Protein AF-A0A7X7QFH2-F1 (afdb_monomer_lite)

Structure (mmCIF, N/CA/C/O backbone):
data_AF-A0A7X7QFH2-F1
#
_entry.id   AF-A0A7X7QFH2-F1
#
loop_
_atom_site.group_PDB
_atom_site.id
_atom_site.type_symbol
_atom_site.label_atom_id
_atom_site.label_alt_id
_atom_site.label_comp_id
_atom_site.label_asym_id
_atom_site.label_entity_id
_atom_site.label_seq_id
_atom_site.pdbx_PDB_ins_code
_atom_site.Cartn_x
_atom_site.Cartn_y
_atom_site.Cartn_z
_atom_site.occupancy
_atom_site.B_iso_or_equiv
_atom_site.auth_seq_id
_atom_site.auth_comp_id
_atom_site.auth_asym_id
_atom_site.auth_atom_id
_atom_site.pdbx_PDB_model_num
ATOM 1 N N . MET A 1 1 ? -24.314 9.744 17.805 1.00 48.34 1 MET A N 1
ATOM 2 C CA . MET A 1 1 ? -23.189 9.043 17.145 1.00 48.34 1 MET A CA 1
ATOM 3 C C . MET A 1 1 ? -22.040 10.041 17.066 1.00 48.34 1 MET A C 1
ATOM 5 O O . MET A 1 1 ? -22.170 11.010 16.329 1.00 48.34 1 MET A O 1
ATOM 9 N N . SER A 1 2 ? -21.041 9.931 17.951 1.00 46.84 2 SER A N 1
ATOM 10 C CA . SER A 1 2 ? -20.076 11.016 18.188 1.00 46.84 2 SER A CA 1
ATOM 11 C C . SER A 1 2 ? -19.163 11.234 16.980 1.00 46.84 2 SER A C 1
ATOM 13 O O . SER A 1 2 ? -18.727 10.289 16.323 1.00 46.84 2 SER A O 1
ATOM 15 N N . THR A 1 3 ? -18.895 12.499 16.679 1.00 50.16 3 THR A N 1
ATOM 16 C CA . THR A 1 3 ? -18.006 12.971 15.607 1.00 50.16 3 THR A CA 1
ATOM 17 C C . THR A 1 3 ? -16.599 12.368 15.684 1.00 50.16 3 THR A C 1
ATOM 19 O O . THR A 1 3 ? -15.972 12.170 14.647 1.00 50.16 3 THR A O 1
ATOM 22 N N . GLU A 1 4 ? -16.142 11.980 16.879 1.00 51.94 4 GLU A N 1
ATOM 23 C CA . GLU A 1 4 ? -14.872 11.277 17.107 1.00 51.94 4 GLU A CA 1
ATOM 24 C C . GLU A 1 4 ? -14.749 9.965 16.327 1.00 51.94 4 GLU A C 1
ATOM 26 O O . GLU A 1 4 ? -13.773 9.786 15.608 1.00 51.94 4 GLU A O 1
ATOM 31 N N . VAL A 1 5 ? -15.747 9.071 16.386 1.00 52.62 5 VAL A N 1
ATOM 32 C CA . VAL A 1 5 ? -15.686 7.776 15.671 1.00 52.62 5 VAL A CA 1
ATOM 33 C C . VAL A 1 5 ? -15.602 8.005 14.161 1.00 52.62 5 VAL A C 1
ATOM 35 O O . VAL A 1 5 ? -14.859 7.326 13.455 1.00 52.62 5 VAL A O 1
ATOM 38 N N . ARG A 1 6 ? -16.321 9.018 13.666 1.00 55.50 6 ARG A N 1
ATOM 39 C CA . ARG A 1 6 ? -16.321 9.396 12.249 1.00 55.50 6 ARG A CA 1
ATOM 40 C C . ARG A 1 6 ? -14.949 9.930 11.807 1.00 55.50 6 ARG A C 1
ATOM 42 O O . ARG A 1 6 ? -14.492 9.592 10.719 1.00 55.50 6 ARG A O 1
ATOM 49 N N . HIS A 1 7 ? -14.271 10.699 12.660 1.00 51.34 7 HIS A N 1
ATOM 50 C CA . HIS A 1 7 ? -12.918 11.199 12.402 1.00 51.34 7 HIS A CA 1
ATOM 51 C C . HIS A 1 7 ? -11.844 10.105 12.448 1.00 51.34 7 HIS A C 1
ATOM 53 O O . HIS A 1 7 ? -10.917 10.135 11.634 1.00 51.34 7 HIS A O 1
ATOM 59 N N . THR A 1 8 ? -11.959 9.132 13.353 1.00 52.00 8 THR A N 1
ATOM 60 C CA . THR A 1 8 ? -10.971 8.050 13.475 1.00 52.00 8 THR A CA 1
ATOM 61 C C . THR A 1 8 ? -11.052 7.069 12.303 1.00 52.00 8 THR A C 1
ATOM 63 O O . THR A 1 8 ? -10.020 6.714 11.733 1.00 52.00 8 THR A O 1
ATOM 66 N N . VAL A 1 9 ? -12.266 6.717 11.855 1.00 52.31 9 VAL A N 1
ATOM 67 C CA . VAL A 1 9 ? -12.465 5.911 10.636 1.00 52.31 9 VAL A CA 1
ATOM 68 C C . VAL A 1 9 ? -11.916 6.651 9.411 1.00 52.31 9 VAL A C 1
ATOM 70 O O . VAL A 1 9 ? -11.134 6.076 8.655 1.00 52.31 9 VAL A O 1
ATOM 73 N N . ALA A 1 10 ? -12.209 7.948 9.264 1.00 54.75 10 ALA A N 1
ATOM 74 C CA . ALA A 1 10 ? -11.719 8.755 8.144 1.00 54.75 10 ALA A CA 1
ATOM 75 C C . ALA A 1 10 ? -10.180 8.861 8.076 1.00 54.75 10 ALA A C 1
ATOM 77 O O . ALA A 1 10 ? -9.629 8.917 6.980 1.00 54.75 10 ALA A O 1
ATOM 78 N N . ARG A 1 11 ? -9.466 8.836 9.215 1.00 56.91 11 ARG A N 1
ATOM 79 C CA . ARG A 1 11 ? -7.987 8.837 9.231 1.00 56.91 11 ARG A CA 1
ATOM 80 C C . ARG A 1 11 ? -7.359 7.520 8.769 1.00 56.91 11 ARG A C 1
ATOM 82 O O . ARG A 1 11 ? -6.254 7.554 8.241 1.00 56.91 11 ARG A O 1
ATOM 89 N N . SER A 1 12 ? -8.039 6.387 8.949 1.00 54.66 12 SER A N 1
ATOM 90 C CA . SER A 1 12 ? -7.517 5.058 8.579 1.00 54.66 12 SER A CA 1
ATOM 91 C C . SER A 1 12 ? -7.691 4.707 7.094 1.00 54.66 12 SER A C 1
ATOM 93 O O . SER A 1 12 ? -6.907 3.937 6.543 1.00 54.66 12 SER A O 1
ATOM 95 N N . VAL A 1 13 ? -8.674 5.317 6.421 1.00 64.94 13 VAL A N 1
ATOM 96 C CA . VAL A 1 13 ? -8.959 5.069 4.995 1.00 64.94 13 VAL A CA 1
ATOM 97 C C . VAL A 1 13 ? -7.837 5.597 4.102 1.00 64.94 13 VAL A C 1
ATOM 99 O O . VAL A 1 13 ? -7.476 4.956 3.120 1.00 64.94 13 VAL A O 1
ATOM 102 N N . THR A 1 14 ? -7.246 6.735 4.459 1.00 75.25 14 THR A N 1
ATOM 103 C CA . THR A 1 14 ? -6.204 7.397 3.666 1.00 75.25 14 THR A CA 1
ATOM 104 C C . THR A 1 14 ? -4.935 6.546 3.486 1.00 75.25 14 THR A C 1
ATOM 106 O O . THR A 1 14 ? -4.536 6.352 2.338 1.00 75.25 14 THR A O 1
ATOM 109 N N . PRO A 1 15 ? -4.299 5.986 4.539 1.00 77.75 15 PRO A N 1
ATOM 110 C CA . PRO A 1 15 ? -3.131 5.120 4.364 1.00 77.75 15 PRO A CA 1
ATOM 111 C C . PRO A 1 15 ? -3.467 3.802 3.655 1.00 77.75 15 PRO A C 1
ATOM 113 O O . PRO A 1 15 ? -2.676 3.356 2.832 1.00 77.75 15 PRO A O 1
ATOM 116 N N . LEU A 1 16 ? -4.647 3.213 3.885 1.00 79.06 16 LEU A N 1
ATOM 117 C CA . LEU A 1 16 ? -5.073 2.008 3.159 1.00 79.06 16 LEU A CA 1
ATOM 118 C C . LEU A 1 16 ? -5.240 2.273 1.658 1.00 79.06 16 LEU A C 1
ATOM 120 O O . LEU A 1 16 ? -4.714 1.522 0.839 1.00 79.06 16 LEU A O 1
ATOM 124 N N . ALA A 1 17 ? -5.930 3.356 1.292 1.00 81.44 17 ALA A N 1
ATOM 125 C CA . ALA A 1 17 ? -6.164 3.719 -0.102 1.00 81.44 17 ALA A CA 1
ATOM 126 C C . ALA A 1 17 ? -4.847 4.001 -0.840 1.00 81.44 17 ALA A C 1
ATOM 128 O O . ALA A 1 17 ? -4.608 3.440 -1.909 1.00 81.44 17 ALA A O 1
ATOM 129 N N . TRP A 1 18 ? -3.956 4.801 -0.244 1.00 84.38 18 TRP A N 1
ATOM 130 C CA . TRP A 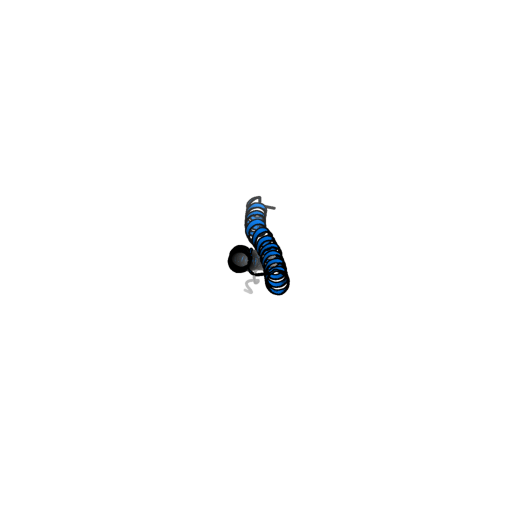1 18 ? -2.633 5.055 -0.818 1.00 84.38 18 TRP A CA 1
ATOM 131 C C . TRP A 1 18 ? -1.757 3.801 -0.851 1.00 84.38 18 TRP A C 1
ATOM 133 O O . TRP A 1 18 ? -1.036 3.601 -1.826 1.00 84.38 18 TRP A O 1
ATOM 143 N N . GLY A 1 19 ? -1.858 2.932 0.158 1.00 84.88 19 GLY A N 1
ATOM 144 C CA . GLY A 1 19 ? -1.160 1.650 0.192 1.00 84.88 19 GLY A CA 1
ATOM 145 C C . GLY A 1 19 ? -1.516 0.763 -0.999 1.00 84.88 19 GLY A C 1
ATOM 146 O O . GLY A 1 19 ? -0.630 0.292 -1.710 1.00 84.88 19 GLY A O 1
ATOM 147 N N . VAL A 1 20 ? -2.813 0.607 -1.276 1.00 86.88 20 VAL A N 1
ATOM 148 C CA . VAL A 1 20 ? -3.307 -0.159 -2.432 1.00 86.88 20 VAL A CA 1
ATOM 149 C C . VAL A 1 20 ? -2.873 0.479 -3.753 1.00 86.88 20 VAL A C 1
ATOM 151 O O . VAL A 1 20 ? -2.371 -0.222 -4.630 1.00 86.88 20 VAL A O 1
ATOM 154 N N . VAL A 1 21 ? -3.019 1.799 -3.900 1.00 89.94 21 VAL A N 1
ATOM 155 C CA . VAL A 1 21 ? -2.631 2.512 -5.130 1.00 89.94 21 VAL A CA 1
ATOM 156 C C . VAL A 1 21 ? -1.143 2.328 -5.431 1.00 89.94 21 VAL A C 1
ATOM 158 O O . VAL A 1 21 ? -0.786 1.999 -6.561 1.00 89.94 21 VAL A O 1
ATOM 161 N N . LEU A 1 22 ? -0.275 2.488 -4.430 1.00 88.38 22 LEU A N 1
ATOM 162 C CA . LEU A 1 22 ? 1.170 2.333 -4.601 1.00 88.38 22 LEU A CA 1
ATOM 163 C C . LEU A 1 22 ? 1.576 0.890 -4.913 1.00 88.38 22 LEU A C 1
ATOM 165 O O . LEU A 1 22 ? 2.464 0.686 -5.740 1.00 88.38 22 LEU A O 1
ATOM 169 N N . LEU A 1 23 ? 0.906 -0.104 -4.320 1.00 88.38 23 LEU A N 1
ATOM 170 C CA . LEU A 1 23 ? 1.122 -1.510 -4.670 1.00 88.38 23 LEU A CA 1
ATOM 171 C C . LEU A 1 23 ? 0.787 -1.784 -6.136 1.00 88.38 23 LEU A C 1
ATOM 173 O O . LEU A 1 23 ? 1.601 -2.370 -6.846 1.00 88.38 23 LEU A O 1
ATOM 177 N N . VAL A 1 24 ? -0.387 -1.345 -6.595 1.00 91.62 24 VAL A N 1
ATOM 178 C CA . VAL A 1 24 ? -0.840 -1.588 -7.971 1.00 91.62 24 VAL A CA 1
ATOM 179 C C . VAL A 1 24 ? 0.064 -0.867 -8.967 1.00 91.62 24 VAL A C 1
ATOM 181 O O . VAL A 1 24 ? 0.579 -1.493 -9.890 1.00 91.62 24 VAL A O 1
ATOM 184 N N . LEU A 1 25 ? 0.304 0.432 -8.771 1.00 90.88 25 LEU A N 1
ATOM 185 C CA . LEU A 1 25 ? 1.138 1.217 -9.683 1.00 90.88 25 LEU A CA 1
ATOM 186 C C . LEU A 1 25 ? 2.589 0.734 -9.691 1.00 90.88 25 LEU A C 1
ATOM 188 O O . LEU A 1 25 ? 3.188 0.630 -10.759 1.00 90.88 25 LEU A O 1
ATOM 192 N N . GLY A 1 26 ? 3.146 0.400 -8.525 1.00 87.94 26 GLY A N 1
ATOM 193 C CA . GLY A 1 26 ? 4.505 -0.118 -8.416 1.00 87.94 26 GLY A CA 1
ATOM 194 C C . GLY A 1 26 ? 4.673 -1.477 -9.100 1.00 87.94 26 GLY A C 1
ATOM 195 O O . GLY A 1 26 ? 5.652 -1.680 -9.821 1.00 87.94 26 GLY A O 1
ATOM 196 N N . ALA A 1 27 ? 3.698 -2.379 -8.944 1.00 88.75 27 ALA A N 1
ATOM 197 C CA . ALA A 1 27 ? 3.700 -3.678 -9.612 1.00 88.75 27 ALA A CA 1
ATOM 198 C C . ALA A 1 27 ? 3.580 -3.533 -11.135 1.00 88.75 27 ALA A C 1
ATOM 200 O O . ALA A 1 27 ? 4.378 -4.112 -11.868 1.00 88.75 27 ALA A O 1
ATOM 201 N N . VAL A 1 28 ? 2.650 -2.702 -11.618 1.00 92.12 28 VAL A N 1
ATOM 202 C CA . VAL A 1 28 ? 2.481 -2.444 -13.057 1.00 92.12 28 VAL A CA 1
ATOM 203 C C . VAL A 1 28 ? 3.739 -1.816 -13.655 1.00 92.12 28 VAL A C 1
ATOM 205 O O . VAL A 1 28 ? 4.217 -2.282 -14.685 1.00 92.12 28 VAL A O 1
ATOM 208 N N . ALA A 1 29 ? 4.316 -0.799 -13.008 1.00 87.25 29 ALA A N 1
ATOM 209 C CA . ALA A 1 29 ? 5.542 -0.158 -13.481 1.00 87.25 29 ALA A CA 1
ATOM 210 C C . ALA A 1 29 ? 6.706 -1.156 -13.581 1.00 87.25 29 ALA A C 1
ATOM 212 O O . ALA A 1 29 ? 7.455 -1.137 -14.557 1.00 87.25 29 ALA A O 1
ATOM 213 N N . ARG A 1 30 ? 6.824 -2.060 -12.602 1.00 86.75 30 ARG A N 1
ATOM 214 C CA . ARG A 1 30 ? 7.834 -3.122 -12.594 1.00 86.75 30 ARG A CA 1
ATOM 215 C C . ARG A 1 30 ? 7.630 -4.119 -13.737 1.00 86.75 30 ARG A C 1
ATOM 217 O O . ARG A 1 30 ? 8.595 -4.423 -14.430 1.00 86.75 30 ARG A O 1
ATOM 224 N N . GLU A 1 31 ? 6.409 -4.602 -13.950 1.00 86.81 31 GLU A N 1
ATOM 225 C CA . GLU A 1 31 ? 6.092 -5.543 -15.037 1.00 86.81 31 GLU A CA 1
ATOM 226 C C . GLU A 1 31 ? 6.332 -4.918 -16.416 1.00 86.81 31 GLU A C 1
ATOM 228 O O . GLU A 1 31 ? 6.962 -5.523 -17.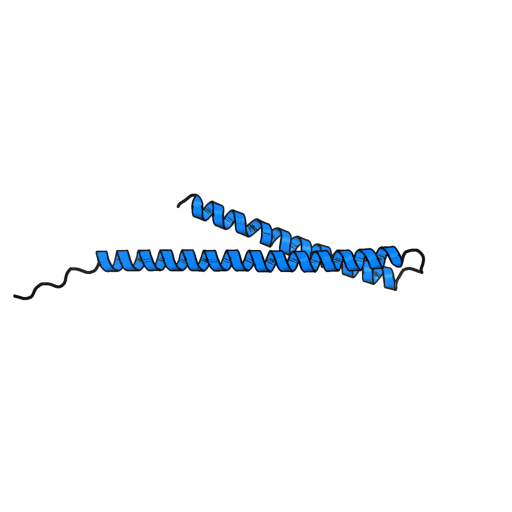284 1.00 86.81 31 GLU A O 1
ATOM 233 N N . VAL A 1 32 ? 5.917 -3.662 -16.605 1.00 87.94 32 VAL A N 1
ATOM 234 C CA . VAL A 1 32 ? 6.172 -2.912 -17.843 1.00 87.94 32 VAL A CA 1
ATOM 235 C C . VAL A 1 32 ? 7.673 -2.743 -18.073 1.00 87.94 32 VAL A C 1
ATOM 237 O O . VAL A 1 32 ? 8.144 -2.922 -19.197 1.00 87.94 32 VAL A O 1
ATOM 240 N N . ALA A 1 33 ? 8.445 -2.426 -17.036 1.00 85.56 33 ALA A N 1
ATOM 241 C CA . ALA A 1 33 ? 9.889 -2.274 -17.159 1.00 85.56 33 ALA A CA 1
ATOM 242 C C . ALA A 1 33 ? 10.594 -3.600 -17.477 1.00 85.56 33 ALA A C 1
ATOM 244 O O . ALA A 1 33 ? 11.419 -3.641 -18.388 1.00 85.56 33 ALA A O 1
ATOM 245 N N . ALA A 1 34 ? 10.224 -4.690 -16.800 1.00 85.44 34 ALA A N 1
ATOM 246 C CA . ALA A 1 34 ? 10.754 -6.025 -17.073 1.00 85.44 34 ALA A CA 1
ATOM 247 C C . ALA A 1 34 ? 10.447 -6.470 -18.511 1.00 85.44 34 ALA A C 1
ATOM 249 O O . ALA A 1 34 ? 11.327 -6.969 -19.212 1.00 85.44 34 ALA A O 1
ATOM 250 N N . TYR A 1 35 ? 9.226 -6.215 -18.985 1.00 87.06 35 TYR A N 1
ATOM 251 C CA . TYR A 1 35 ? 8.840 -6.489 -20.364 1.00 87.06 35 TYR A CA 1
ATOM 252 C C . TYR A 1 35 ? 9.692 -5.711 -21.375 1.00 87.06 35 TYR A C 1
ATOM 254 O O . TYR A 1 35 ? 10.157 -6.278 -22.362 1.00 87.06 35 TYR A O 1
ATOM 262 N N . ASN A 1 36 ? 9.925 -4.419 -21.131 1.00 84.50 36 ASN A N 1
ATOM 263 C CA . ASN A 1 36 ? 10.730 -3.591 -22.027 1.00 84.50 36 ASN A CA 1
ATOM 264 C C . ASN A 1 36 ? 12.224 -3.941 -21.981 1.00 84.50 36 ASN A C 1
ATOM 266 O O . ASN A 1 36 ? 12.872 -3.869 -23.019 1.00 84.50 36 ASN A O 1
ATOM 270 N N . LEU A 1 37 ? 12.757 -4.394 -20.842 1.00 85.00 37 LEU A N 1
ATOM 271 C CA . LEU A 1 37 ? 14.129 -4.916 -20.744 1.00 85.00 37 LEU A CA 1
ATOM 272 C C . LEU A 1 37 ? 14.338 -6.170 -21.595 1.00 85.00 37 LEU A C 1
ATOM 274 O O . LEU A 1 37 ? 15.382 -6.327 -22.213 1.00 85.00 37 LEU A O 1
ATOM 278 N N . LEU A 1 38 ? 13.336 -7.049 -21.662 1.00 84.12 38 LEU A N 1
ATOM 279 C CA . LEU A 1 38 ? 13.401 -8.264 -22.480 1.00 84.12 38 LEU A CA 1
ATOM 280 C C . LEU A 1 38 ? 13.241 -7.986 -23.982 1.00 84.12 38 LEU A C 1
ATOM 282 O O . LEU A 1 38 ? 13.613 -8.824 -24.802 1.00 84.12 38 LEU A O 1
ATOM 286 N N . ARG A 1 39 ? 12.646 -6.843 -24.348 1.00 82.19 39 ARG A N 1
ATOM 287 C CA . ARG A 1 39 ? 12.250 -6.522 -25.729 1.00 82.19 39 ARG A CA 1
ATOM 288 C C . ARG A 1 39 ? 13.102 -5.433 -26.387 1.00 82.19 39 ARG A C 1
ATOM 290 O O . ARG A 1 39 ? 13.130 -5.363 -27.614 1.00 82.19 39 ARG A O 1
ATOM 297 N N . GLY A 1 40 ? 13.745 -4.571 -25.603 1.00 69.50 40 GLY A N 1
ATOM 298 C CA . GLY A 1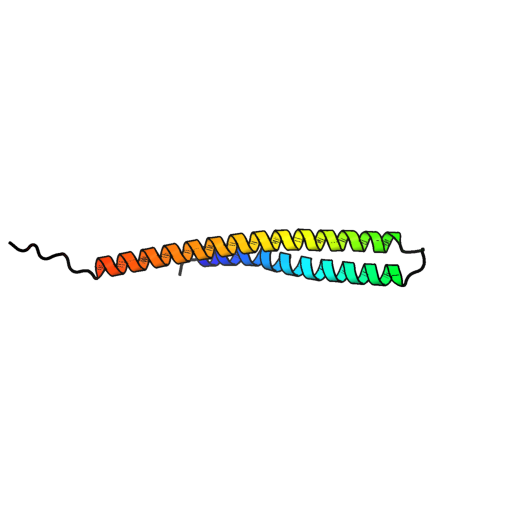 40 ? 14.562 -3.453 -26.073 1.00 69.50 40 GLY A CA 1
ATOM 299 C C . GLY A 1 40 ? 16.041 -3.815 -26.186 1.00 69.50 40 GLY A C 1
ATOM 300 O O . GLY A 1 40 ? 16.603 -4.433 -25.290 1.00 69.50 40 GLY A O 1
ATOM 301 N N . GLY A 1 41 ? 16.682 -3.403 -27.284 1.00 65.06 41 GLY A N 1
ATOM 302 C CA . GLY A 1 41 ? 18.144 -3.366 -27.373 1.00 65.06 41 GLY A CA 1
ATOM 303 C C . GLY A 1 41 ? 18.741 -2.327 -26.412 1.00 65.06 41 GLY A C 1
ATOM 304 O O . GLY A 1 41 ? 18.032 -1.427 -25.964 1.00 65.06 41 GLY A O 1
ATOM 305 N N . TYR A 1 42 ? 20.038 -2.469 -26.118 1.00 59.78 42 TYR A N 1
ATOM 306 C CA . TYR A 1 42 ? 20.840 -1.787 -25.080 1.00 59.78 42 TYR A CA 1
ATOM 307 C C . TYR A 1 42 ? 20.575 -0.286 -24.808 1.00 59.78 42 TYR A C 1
ATOM 309 O O . TYR A 1 42 ? 20.847 0.181 -23.703 1.00 59.78 42 TYR A O 1
ATOM 317 N N . ASP A 1 43 ? 20.029 0.478 -25.757 1.00 70.31 43 ASP A N 1
ATOM 318 C CA . ASP A 1 43 ? 19.942 1.947 -25.705 1.00 70.31 43 ASP A CA 1
ATOM 319 C C . ASP A 1 43 ? 19.101 2.515 -24.544 1.00 70.31 43 ASP A C 1
ATOM 321 O O . ASP A 1 43 ? 19.306 3.660 -24.140 1.00 70.31 43 ASP A O 1
ATOM 325 N N . PHE A 1 44 ? 18.184 1.732 -23.961 1.00 71.75 44 PHE A N 1
ATOM 326 C CA . PHE A 1 44 ? 17.336 2.179 -22.841 1.00 71.75 44 PHE A CA 1
ATOM 327 C C . PHE A 1 44 ? 17.394 1.279 -21.600 1.00 71.75 44 PHE A C 1
ATOM 329 O O . PHE A 1 44 ? 16.582 1.442 -20.687 1.00 71.75 44 PHE A O 1
ATOM 336 N N . GLU A 1 45 ? 18.348 0.348 -21.526 1.00 80.19 45 GLU A N 1
ATOM 337 C CA . GLU A 1 45 ? 18.439 -0.631 -20.432 1.00 80.19 45 GLU A CA 1
ATOM 338 C C . GLU A 1 45 ? 18.510 0.053 -19.057 1.00 80.19 45 GLU A C 1
ATOM 340 O O . GLU A 1 45 ? 17.735 -0.260 -18.153 1.00 80.19 45 GLU A O 1
ATOM 345 N N . VAL A 1 46 ? 19.356 1.078 -18.924 1.00 84.62 46 VAL A N 1
ATOM 346 C CA . VAL A 1 46 ? 19.541 1.822 -17.666 1.00 84.62 46 VAL A CA 1
ATOM 347 C C . VAL A 1 46 ? 18.240 2.483 -17.193 1.00 84.62 46 VAL A C 1
ATOM 349 O O . VAL A 1 46 ? 17.927 2.455 -16.001 1.00 84.62 46 VAL A O 1
ATOM 352 N N . ALA A 1 47 ? 17.453 3.044 -18.117 1.00 85.69 47 ALA A N 1
ATOM 353 C CA . ALA A 1 47 ? 16.188 3.693 -17.786 1.00 85.69 47 ALA A CA 1
ATOM 354 C C . ALA A 1 47 ? 15.160 2.674 -17.274 1.00 85.69 47 ALA A C 1
ATOM 356 O O . ALA A 1 47 ? 14.523 2.900 -16.246 1.00 85.69 47 ALA A O 1
ATOM 357 N N . TRP A 1 48 ? 15.037 1.521 -17.933 1.00 86.88 48 TRP A N 1
ATOM 358 C CA . TRP A 1 48 ? 14.092 0.484 -17.516 1.00 86.88 48 TRP A CA 1
ATOM 359 C C . TRP A 1 48 ? 14.523 -0.236 -16.233 1.00 86.88 48 TRP A C 1
ATOM 361 O O . TRP A 1 48 ? 13.675 -0.554 -15.394 1.00 86.88 48 TRP A O 1
ATOM 371 N N . VAL A 1 49 ? 15.827 -0.409 -15.998 1.00 87.25 49 VAL A N 1
ATOM 372 C CA . VAL A 1 49 ? 16.343 -0.863 -14.697 1.00 87.25 49 VAL A CA 1
ATOM 373 C C . VAL A 1 49 ? 15.946 0.124 -13.596 1.00 87.25 49 VAL A C 1
ATOM 375 O O . VAL A 1 49 ? 15.428 -0.294 -12.559 1.00 87.25 49 VAL A O 1
ATOM 378 N N . ALA A 1 50 ? 16.099 1.432 -13.822 1.00 88.56 50 ALA A N 1
ATOM 379 C CA . ALA A 1 50 ? 15.681 2.446 -12.854 1.00 88.56 50 ALA A CA 1
ATOM 380 C C . ALA A 1 50 ? 14.166 2.397 -12.574 1.00 88.56 50 ALA A C 1
ATOM 382 O O . ALA A 1 50 ? 13.761 2.406 -11.411 1.00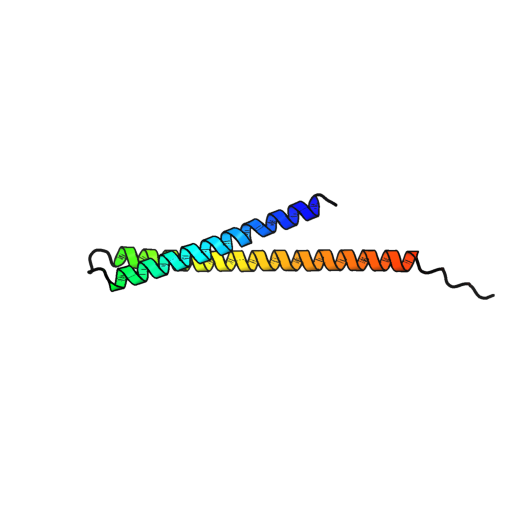 88.56 50 ALA A O 1
ATOM 383 N N . VAL A 1 51 ? 13.324 2.264 -13.607 1.00 88.50 51 VAL A N 1
ATOM 384 C CA . VAL A 1 51 ? 11.862 2.117 -13.445 1.00 88.50 51 VAL A CA 1
ATOM 385 C C . VAL A 1 51 ? 11.510 0.859 -12.645 1.00 88.50 51 VAL A C 1
ATOM 387 O O . VAL A 1 51 ? 10.625 0.907 -11.793 1.00 88.50 51 VAL A O 1
ATOM 390 N N . THR A 1 52 ? 12.236 -0.244 -12.844 1.00 88.88 52 THR A N 1
ATOM 391 C CA . THR A 1 52 ? 12.053 -1.489 -12.075 1.00 88.88 52 THR A CA 1
ATOM 392 C C . THR A 1 52 ? 12.299 -1.264 -10.579 1.00 88.88 52 THR A C 1
ATOM 394 O O . THR A 1 52 ? 11.500 -1.699 -9.744 1.00 88.88 52 THR A O 1
ATOM 397 N N . TRP A 1 53 ? 13.378 -0.555 -10.228 1.00 91.50 53 TRP A N 1
ATOM 398 C CA . TRP A 1 53 ? 13.702 -0.219 -8.837 1.00 91.50 53 TRP A CA 1
ATOM 399 C C . TRP A 1 53 ? 12.701 0.759 -8.220 1.00 91.50 53 TRP A C 1
ATOM 401 O O . TRP A 1 53 ? 12.278 0.556 -7.082 1.00 91.50 53 TRP A O 1
ATOM 411 N N . ILE A 1 54 ? 12.273 1.778 -8.968 1.00 91.00 54 ILE A N 1
ATOM 412 C CA . ILE A 1 54 ? 11.243 2.727 -8.521 1.00 91.00 54 ILE A CA 1
ATOM 413 C C . ILE A 1 54 ? 9.914 2.000 -8.280 1.00 91.00 54 ILE A C 1
ATOM 415 O O . ILE A 1 54 ? 9.278 2.213 -7.248 1.00 91.00 54 ILE A O 1
ATOM 419 N N . GLY A 1 55 ? 9.522 1.096 -9.183 1.00 86.88 55 GLY A N 1
ATOM 420 C CA . GLY A 1 55 ? 8.336 0.257 -9.019 1.00 86.88 55 GLY A CA 1
ATOM 421 C C . GLY A 1 55 ? 8.417 -0.613 -7.764 1.00 86.88 55 GLY A C 1
ATOM 422 O O . GLY A 1 55 ? 7.468 -0.657 -6.983 1.00 86.88 55 GLY A O 1
ATOM 423 N N . LEU A 1 56 ? 9.574 -1.233 -7.505 1.00 90.56 56 LEU A N 1
ATOM 424 C CA . LEU A 1 56 ? 9.801 -2.006 -6.281 1.00 90.56 56 LEU A CA 1
ATOM 425 C C . LEU A 1 56 ? 9.681 -1.141 -5.017 1.00 90.56 56 LEU A C 1
ATOM 427 O O . LEU A 1 56 ? 9.025 -1.551 -4.061 1.00 90.56 56 LEU A O 1
ATOM 431 N N . LEU A 1 57 ? 10.277 0.053 -5.005 1.00 93.25 57 LEU A N 1
ATOM 432 C CA . LEU A 1 57 ? 10.165 0.980 -3.876 1.00 93.25 57 LEU A CA 1
ATOM 433 C C . LEU A 1 57 ? 8.712 1.394 -3.628 1.00 93.25 57 LEU A C 1
ATOM 435 O O . LEU A 1 57 ? 8.269 1.387 -2.481 1.00 93.25 57 LEU A O 1
ATOM 439 N N . ALA A 1 58 ? 7.951 1.689 -4.684 1.00 88.88 58 ALA A N 1
ATOM 440 C CA . ALA A 1 58 ? 6.531 2.008 -4.570 1.00 88.88 58 ALA A CA 1
ATOM 441 C C . ALA A 1 58 ? 5.734 0.844 -3.956 1.00 88.88 58 ALA A C 1
ATOM 443 O O . ALA A 1 58 ? 4.938 1.073 -3.047 1.00 88.88 58 ALA A O 1
ATOM 444 N N . VAL A 1 59 ? 6.006 -0.401 -4.368 1.00 88.62 59 VAL A N 1
ATOM 445 C CA . VAL A 1 59 ? 5.395 -1.600 -3.766 1.00 88.62 59 VAL A CA 1
ATOM 446 C C . VAL A 1 59 ? 5.720 -1.695 -2.274 1.00 88.62 59 VAL A C 1
ATOM 448 O O . VAL A 1 59 ? 4.817 -1.890 -1.462 1.00 88.62 59 VAL A O 1
ATOM 451 N N . LEU A 1 60 ? 6.986 -1.522 -1.887 1.00 92.25 60 LEU A N 1
ATOM 452 C CA . LEU A 1 60 ? 7.400 -1.603 -0.482 1.00 92.25 60 LEU A CA 1
ATOM 453 C C . LEU A 1 60 ? 6.731 -0.522 0.377 1.00 92.25 60 LEU A C 1
ATOM 455 O O . LEU A 1 60 ? 6.203 -0.827 1.447 1.00 92.25 60 LEU A O 1
ATOM 459 N N . VAL A 1 61 ? 6.698 0.724 -0.100 1.00 91.69 61 VAL A N 1
ATOM 460 C CA . VAL A 1 61 ? 6.009 1.826 0.592 1.00 91.69 61 VAL A CA 1
ATOM 461 C C . VAL A 1 61 ? 4.509 1.547 0.688 1.00 91.69 61 VAL A C 1
ATOM 463 O O . VAL A 1 61 ? 3.920 1.718 1.756 1.00 91.69 61 VAL A O 1
ATOM 466 N N . GLY A 1 62 ? 3.897 1.065 -0.396 1.00 86.69 62 GLY A N 1
ATOM 467 C CA . GLY A 1 62 ? 2.490 0.681 -0.418 1.00 86.69 62 GLY A CA 1
ATOM 468 C C . GLY A 1 62 ? 2.164 -0.392 0.621 1.00 86.69 62 GLY A C 1
ATOM 469 O O . GLY A 1 62 ? 1.193 -0.254 1.365 1.00 86.69 62 GLY A O 1
ATOM 470 N N . LEU A 1 63 ? 3.022 -1.409 0.743 1.00 88.88 63 LEU A N 1
ATOM 471 C CA . LEU A 1 63 ? 2.892 -2.477 1.733 1.00 88.88 63 LEU A CA 1
ATOM 472 C C . LEU A 1 63 ? 2.957 -1.937 3.169 1.00 88.88 63 LEU A C 1
ATOM 474 O O . LEU A 1 63 ? 2.119 -2.293 3.995 1.00 88.88 63 LEU A O 1
ATOM 478 N N . VAL A 1 64 ? 3.909 -1.044 3.461 1.00 90.38 64 VAL A N 1
ATOM 479 C CA . VAL A 1 64 ? 4.039 -0.409 4.785 1.00 90.38 64 VAL A CA 1
ATOM 480 C C . VAL A 1 64 ? 2.779 0.380 5.140 1.00 90.38 64 VAL A C 1
ATOM 482 O O . VAL A 1 64 ? 2.259 0.238 6.246 1.00 90.38 64 VAL A O 1
ATOM 485 N N . LEU A 1 65 ? 2.251 1.177 4.207 1.00 87.88 65 LEU A N 1
ATOM 486 C CA . LEU A 1 65 ? 1.012 1.927 4.426 1.00 87.88 65 LEU A CA 1
ATOM 487 C C . LEU A 1 65 ? -0.189 1.007 4.658 1.00 87.88 65 LEU A C 1
ATOM 489 O O . LEU A 1 65 ? -1.039 1.312 5.495 1.00 87.88 65 LEU A O 1
ATOM 493 N N . LEU A 1 66 ? -0.238 -0.131 3.966 1.00 85.25 66 LEU A N 1
ATOM 494 C CA . LEU A 1 66 ? -1.276 -1.139 4.151 1.00 85.25 66 LEU A CA 1
ATOM 495 C C . LEU A 1 66 ? -1.203 -1.777 5.537 1.00 85.25 66 LEU A C 1
ATOM 497 O O . LEU A 1 66 ? -2.220 -1.848 6.222 1.00 85.25 66 LEU A O 1
ATOM 501 N N . VAL A 1 67 ? -0.007 -2.171 5.983 1.00 87.88 67 VAL A N 1
ATOM 502 C CA . VAL A 1 67 ? 0.210 -2.711 7.333 1.00 87.88 67 VAL A CA 1
ATOM 503 C C . VAL A 1 67 ? -0.190 -1.684 8.391 1.00 87.88 67 VAL A C 1
ATOM 505 O O . VAL A 1 67 ? -0.956 -2.014 9.293 1.00 87.88 67 VAL A O 1
ATOM 508 N N . LEU A 1 68 ? 0.251 -0.428 8.265 1.00 83.62 68 LEU A N 1
ATOM 509 C CA . LEU A 1 68 ? -0.136 0.641 9.191 1.00 83.62 68 LEU A CA 1
ATOM 510 C C . LEU A 1 68 ? -1.653 0.854 9.203 1.00 83.62 68 LEU A C 1
ATOM 512 O O . LEU A 1 68 ? -2.258 0.927 10.270 1.00 83.62 68 LEU A O 1
ATOM 516 N N . GLY A 1 69 ? -2.275 0.915 8.027 1.00 81.62 69 GLY A N 1
ATOM 517 C CA . GLY A 1 69 ? -3.718 1.054 7.882 1.00 81.62 69 GLY A CA 1
ATOM 518 C C . GLY A 1 69 ? -4.496 -0.090 8.537 1.00 81.62 69 GLY A C 1
ATOM 519 O O . GLY A 1 69 ? -5.471 0.163 9.242 1.00 81.62 69 GLY A O 1
ATOM 520 N N . LEU A 1 70 ? -4.032 -1.332 8.371 1.00 82.56 70 LEU A N 1
ATOM 521 C CA . LEU A 1 70 ? -4.622 -2.519 8.994 1.00 82.56 70 LEU A CA 1
ATOM 522 C C . LEU A 1 70 ? -4.464 -2.511 10.517 1.00 82.56 70 LEU A C 1
ATOM 524 O O . LEU A 1 70 ? -5.430 -2.799 11.216 1.00 82.56 70 LEU A O 1
ATOM 528 N N . VAL A 1 71 ? -3.294 -2.134 11.039 1.00 82.06 71 VAL A N 1
ATOM 529 C CA . VAL A 1 71 ? -3.062 -2.009 12.489 1.00 82.06 71 VAL A CA 1
ATOM 530 C C . VAL A 1 71 ? -3.989 -0.954 13.097 1.00 82.06 71 VAL A C 1
ATOM 532 O O . VAL A 1 71 ? -4.620 -1.201 14.124 1.00 82.06 71 VAL A O 1
ATOM 535 N N . TYR A 1 72 ? -4.132 0.201 12.443 1.00 78.06 72 TYR A N 1
ATOM 536 C CA . TYR A 1 72 ? -5.070 1.238 12.876 1.00 78.06 72 TYR A CA 1
ATOM 537 C C . TYR A 1 72 ? -6.526 0.768 12.826 1.00 78.06 72 TYR A C 1
ATOM 539 O O . TYR A 1 72 ? -7.311 1.093 13.719 1.00 78.06 72 TYR A O 1
ATOM 547 N N . LEU A 1 73 ? -6.900 0.017 11.789 1.00 76.50 73 LEU A N 1
ATOM 548 C CA . LEU A 1 73 ? -8.248 -0.522 11.661 1.00 76.50 73 LEU A CA 1
ATOM 549 C C . LEU A 1 73 ? -8.539 -1.548 12.764 1.00 76.50 73 LEU A C 1
ATOM 551 O O . LEU A 1 73 ? -9.568 -1.437 13.425 1.00 76.50 73 LEU A O 1
ATOM 555 N N . ALA A 1 74 ? -7.616 -2.481 13.009 1.00 74.38 74 ALA A N 1
ATOM 556 C CA . ALA A 1 74 ? -7.736 -3.492 14.057 1.00 74.38 74 ALA A CA 1
ATOM 557 C C . ALA A 1 74 ? -7.878 -2.856 15.448 1.00 74.38 74 ALA A C 1
ATOM 559 O O . ALA A 1 74 ? -8.835 -3.150 16.160 1.00 74.38 74 ALA A O 1
ATOM 560 N N . GLY A 1 75 ? -7.018 -1.888 15.788 1.00 74.50 75 GLY A N 1
ATOM 561 C CA . GLY A 1 75 ? -7.097 -1.192 17.077 1.00 74.50 75 GLY A CA 1
ATOM 562 C C . GLY A 1 75 ? -8.415 -0.431 17.287 1.00 74.50 75 GLY A C 1
ATOM 563 O O . GLY A 1 75 ? -8.931 -0.374 18.403 1.00 74.50 75 GLY A O 1
ATOM 564 N N . ASN A 1 76 ? -9.008 0.115 16.221 1.00 74.12 76 ASN A N 1
ATOM 565 C CA . ASN A 1 76 ? -10.326 0.751 16.302 1.00 74.12 76 ASN A CA 1
ATOM 566 C C . ASN A 1 76 ? -11.462 -0.256 16.505 1.00 74.12 76 ASN A C 1
ATOM 568 O O . ASN A 1 76 ? -12.405 0.042 17.240 1.00 74.12 76 ASN A O 1
ATOM 572 N N . VAL A 1 77 ? -11.389 -1.423 15.861 1.00 70.38 77 VAL A N 1
ATOM 573 C CA . VAL A 1 77 ? -12.372 -2.501 16.044 1.00 70.38 77 VAL A CA 1
ATOM 574 C C . VAL A 1 77 ? -12.325 -3.013 17.482 1.00 70.38 77 VAL A C 1
ATOM 576 O O . VAL A 1 77 ? -13.375 -3.104 18.117 1.00 70.38 77 VAL A O 1
ATOM 579 N N . ASP A 1 78 ? -11.131 -3.232 18.034 1.00 70.44 78 ASP A N 1
ATOM 580 C CA . ASP A 1 78 ? -10.957 -3.664 19.426 1.00 70.44 78 ASP A CA 1
ATOM 581 C C . ASP A 1 78 ? -11.514 -2.635 20.419 1.00 70.44 78 ASP A C 1
ATOM 583 O O . ASP A 1 78 ? -12.212 -2.984 21.375 1.00 70.44 78 ASP A O 1
ATOM 587 N N . TYR A 1 79 ? -11.273 -1.344 20.171 1.00 68.69 79 TYR A N 1
ATOM 588 C CA . TYR A 1 79 ? -11.827 -0.269 20.993 1.00 68.69 79 TYR A CA 1
ATOM 589 C C . TYR A 1 79 ? -13.363 -0.220 20.938 1.00 68.69 79 TYR A C 1
ATOM 591 O O . TYR A 1 79 ? -14.022 -0.054 21.970 1.00 68.69 79 TYR A O 1
ATOM 599 N N . LEU A 1 80 ? -13.950 -0.370 19.747 1.00 69.75 80 LEU A N 1
ATOM 600 C CA . LEU A 1 80 ? -15.405 -0.389 19.574 1.00 69.75 80 LEU A CA 1
ATOM 601 C C . LEU A 1 80 ? -16.032 -1.607 20.263 1.00 69.75 80 LEU A C 1
ATOM 603 O O . LEU A 1 80 ? -16.990 -1.436 21.020 1.00 69.75 80 LEU A O 1
ATOM 607 N N . ALA A 1 81 ? -15.436 -2.790 20.101 1.00 70.25 81 ALA A N 1
ATOM 608 C CA . ALA A 1 81 ? -15.878 -4.016 20.758 1.00 70.25 81 ALA A CA 1
ATOM 609 C C . ALA A 1 81 ? -15.812 -3.900 22.291 1.00 70.25 81 ALA A C 1
ATOM 611 O O . ALA A 1 81 ? -16.760 -4.262 22.993 1.00 70.25 81 ALA A O 1
ATOM 612 N N . ALA A 1 82 ? -14.736 -3.318 22.832 1.00 72.25 82 ALA A N 1
ATOM 613 C CA . ALA A 1 82 ? -14.606 -3.068 24.267 1.00 72.25 82 ALA A CA 1
ATOM 614 C C . ALA A 1 82 ? -15.679 -2.094 24.787 1.00 72.25 82 ALA A C 1
ATOM 616 O O . ALA A 1 82 ? -16.226 -2.278 25.881 1.00 72.25 82 ALA A O 1
ATOM 617 N N . ARG A 1 83 ? -16.020 -1.068 23.999 1.00 73.56 83 ARG A N 1
ATOM 618 C CA . ARG A 1 83 ? -17.045 -0.079 24.354 1.00 73.56 83 ARG A CA 1
ATOM 619 C C . ARG A 1 83 ? -18.457 -0.667 24.329 1.00 73.56 83 ARG A C 1
ATOM 621 O O . ARG A 1 83 ? -19.257 -0.354 25.212 1.00 73.56 83 ARG A O 1
ATOM 628 N N . GLU A 1 84 ? -18.762 -1.517 23.356 1.00 74.94 84 GLU A N 1
ATOM 629 C CA . GLU A 1 84 ? -20.037 -2.241 23.282 1.00 74.94 84 GLU A CA 1
ATOM 630 C C . GLU A 1 84 ? -20.177 -3.255 24.419 1.00 74.94 84 GLU A C 1
ATOM 632 O O . GLU A 1 84 ? -21.207 -3.269 25.097 1.00 74.94 84 GLU A O 1
ATOM 637 N N . ALA A 1 85 ? -19.113 -3.997 24.739 1.00 71.62 85 ALA A N 1
ATOM 638 C CA . ALA A 1 85 ? -19.092 -4.892 25.893 1.00 71.62 85 ALA A CA 1
ATOM 639 C C . ALA A 1 85 ? -19.342 -4.143 27.217 1.00 71.62 85 ALA A C 1
ATOM 641 O O . ALA A 1 85 ? -20.066 -4.632 28.089 1.00 71.62 85 ALA A O 1
ATOM 642 N N . ALA A 1 86 ? -18.786 -2.936 27.375 1.00 74.00 86 ALA A N 1
ATOM 643 C CA . ALA A 1 86 ? -19.028 -2.098 28.549 1.00 74.00 86 ALA A CA 1
ATOM 644 C C . ALA A 1 86 ? -20.484 -1.603 28.634 1.00 74.00 86 ALA A C 1
ATOM 646 O O . ALA A 1 86 ? -21.060 -1.607 29.725 1.00 74.00 86 ALA A O 1
ATOM 647 N N . ARG A 1 87 ? -21.101 -1.228 27.503 1.00 74.94 87 ARG A N 1
ATOM 648 C CA . ARG A 1 87 ? -22.528 -0.856 27.450 1.00 74.94 87 ARG A CA 1
ATOM 649 C C . ARG A 1 87 ? -23.436 -2.015 27.836 1.00 74.94 87 ARG A C 1
ATOM 651 O O . ARG A 1 87 ? -24.266 -1.843 28.722 1.00 74.94 87 ARG A O 1
ATOM 658 N N . HIS A 1 88 ? -23.226 -3.193 27.252 1.00 75.25 88 HIS A N 1
ATOM 659 C CA . HIS A 1 88 ? -24.019 -4.375 27.591 1.00 75.25 88 HIS A CA 1
ATOM 660 C C . HIS A 1 88 ? -23.903 -4.743 29.075 1.00 75.25 88 HIS A C 1
ATOM 662 O O . HIS A 1 88 ? -24.907 -5.045 29.709 1.00 75.25 88 HIS A O 1
ATOM 668 N N . ARG A 1 89 ? -22.715 -4.644 29.687 1.00 71.81 89 ARG A N 1
ATOM 669 C CA . ARG A 1 89 ? -22.569 -4.873 31.139 1.00 71.81 89 ARG A CA 1
ATOM 670 C C . ARG A 1 89 ? -23.328 -3.852 31.988 1.00 71.81 89 ARG A C 1
ATOM 672 O O . ARG A 1 89 ? -23.848 -4.219 33.039 1.00 71.81 89 ARG A O 1
ATOM 679 N N . ALA A 1 90 ? -23.371 -2.589 31.568 1.00 72.69 90 ALA A N 1
ATOM 680 C CA . ALA A 1 90 ? -24.111 -1.545 32.271 1.00 72.69 90 ALA A CA 1
ATOM 681 C C . ALA A 1 90 ? -25.629 -1.755 32.161 1.00 72.69 90 ALA A C 1
ATOM 683 O O . ALA A 1 90 ? -26.330 -1.641 33.163 1.00 72.69 90 ALA A O 1
ATOM 684 N N . GLU A 1 91 ? -26.116 -2.131 30.979 1.00 75.94 91 GLU A N 1
ATOM 685 C CA . GLU A 1 91 ? -27.523 -2.470 30.737 1.00 75.94 91 GLU A CA 1
ATOM 686 C C . GLU A 1 91 ? -27.943 -3.714 31.531 1.00 75.94 91 GLU A C 1
ATOM 688 O O . GLU A 1 91 ? -28.964 -3.683 32.211 1.00 75.94 91 GLU A O 1
ATOM 693 N N . VAL A 1 92 ? -27.115 -4.766 31.559 1.00 73.31 92 VAL A N 1
ATOM 694 C CA . VAL A 1 92 ? -27.356 -5.965 32.382 1.00 73.31 92 VAL A CA 1
ATOM 695 C C . VAL A 1 92 ? -27.377 -5.626 33.877 1.00 73.31 92 VAL A C 1
ATOM 697 O O . VAL A 1 92 ? -28.255 -6.094 34.593 1.00 73.31 92 VAL A O 1
ATOM 700 N N . ARG A 1 93 ? -26.465 -4.773 34.368 1.00 65.69 93 ARG A N 1
ATOM 701 C CA . ARG A 1 93 ? -26.487 -4.317 35.772 1.00 65.69 93 ARG A CA 1
ATOM 702 C C . ARG A 1 93 ? -27.722 -3.494 36.113 1.00 65.69 93 ARG A C 1
ATOM 704 O O . ARG A 1 93 ? -28.228 -3.628 37.219 1.00 65.69 93 ARG A O 1
ATOM 711 N N . ALA A 1 94 ? -28.172 -2.639 35.200 1.00 70.88 94 ALA A N 1
ATOM 712 C CA . ALA A 1 94 ? -29.375 -1.836 35.392 1.00 70.88 94 ALA A CA 1
ATOM 713 C C . ALA A 1 94 ? -30.656 -2.687 35.329 1.00 70.88 94 ALA A C 1
ATOM 715 O O . ALA A 1 94 ? -31.634 -2.363 35.995 1.00 70.88 94 ALA A O 1
ATOM 716 N N . ALA A 1 95 ? -30.641 -3.775 34.554 1.00 66.62 95 ALA A N 1
ATOM 717 C CA . ALA A 1 95 ? -31.752 -4.711 34.424 1.00 66.62 95 ALA A CA 1
ATOM 718 C C . ALA A 1 95 ? -31.790 -5.791 35.522 1.00 66.62 95 ALA A C 1
ATOM 720 O O . ALA A 1 95 ? -32.828 -6.426 35.700 1.00 66.62 95 ALA A O 1
ATOM 721 N N . SER A 1 96 ? -30.699 -6.014 36.265 1.00 54.84 96 SER A N 1
ATOM 722 C CA . SER A 1 96 ? -30.685 -6.939 37.403 1.00 54.84 96 SER A CA 1
ATOM 723 C C . SER A 1 96 ? -31.382 -6.311 38.620 1.00 54.84 96 SER A C 1
ATOM 725 O O . SER A 1 96 ? -30.850 -5.353 39.188 1.00 54.84 96 SER A O 1
ATOM 727 N N . PRO A 1 97 ? -32.535 -6.842 39.077 1.00 57.31 97 PRO A N 1
ATOM 728 C CA . PRO A 1 97 ? -33.140 -6.403 40.327 1.00 57.31 97 PRO A CA 1
ATOM 729 C C . PRO A 1 97 ? -32.199 -6.732 41.493 1.00 57.31 97 PRO A C 1
ATOM 731 O O . PRO A 1 97 ? -31.555 -7.784 41.509 1.00 57.31 97 PRO A O 1
ATOM 734 N N . ALA A 1 98 ? -32.087 -5.806 42.450 1.00 60.97 98 ALA A N 1
ATOM 735 C CA . ALA A 1 98 ? -31.240 -5.977 43.626 1.00 60.97 98 ALA A CA 1
ATOM 736 C C . ALA A 1 98 ? -31.589 -7.290 44.352 1.00 60.97 98 ALA A C 1
ATOM 738 O O . ALA A 1 98 ? -32.777 -7.608 44.457 1.00 60.97 98 ALA A O 1
ATOM 739 N N . PRO A 1 99 ? -30.596 -8.046 44.866 1.00 56.34 99 PRO A N 1
ATOM 740 C CA . PRO A 1 99 ? -30.886 -9.231 45.658 1.00 56.34 99 PRO A CA 1
ATOM 741 C C . PRO A 1 99 ? -31.758 -8.804 46.838 1.00 56.34 99 PRO A C 1
ATOM 743 O O . PRO A 1 99 ? -31.370 -7.929 47.621 1.00 56.34 99 PRO A O 1
ATOM 746 N N . ALA A 1 100 ? -32.960 -9.376 46.917 1.00 56.34 100 ALA A N 1
ATOM 747 C CA . ALA A 1 100 ? -33.837 -9.191 48.056 1.00 56.34 100 ALA A CA 1
ATOM 748 C C . ALA A 1 100 ? -33.044 -9.600 49.299 1.00 56.34 100 ALA A C 1
ATOM 750 O O . ALA A 1 100 ? -32.545 -10.721 49.385 1.00 56.34 100 ALA A O 1
ATOM 751 N N . LYS A 1 101 ? -32.859 -8.661 50.230 1.00 56.75 101 LYS A N 1
ATOM 752 C CA . LYS A 1 101 ? -32.369 -8.998 51.562 1.00 56.75 101 LYS A CA 1
ATOM 753 C C . LYS A 1 101 ? -33.463 -9.844 52.208 1.00 56.75 101 LYS A C 1
ATOM 755 O O . LYS A 1 101 ? -34.450 -9.289 52.680 1.00 56.75 101 LYS A O 1
ATOM 760 N N . GLU A 1 102 ? -33.319 -11.162 52.138 1.00 52.28 102 GLU A N 1
ATOM 761 C CA . GLU A 1 102 ? -34.094 -12.080 52.967 1.00 52.28 102 GLU A CA 1
ATOM 762 C C . GLU A 1 102 ? -33.724 -11.787 54.427 1.00 52.28 102 GLU A C 1
ATOM 764 O O . GLU A 1 102 ? -32.544 -11.792 54.792 1.00 52.28 102 GLU A O 1
ATOM 769 N N . GL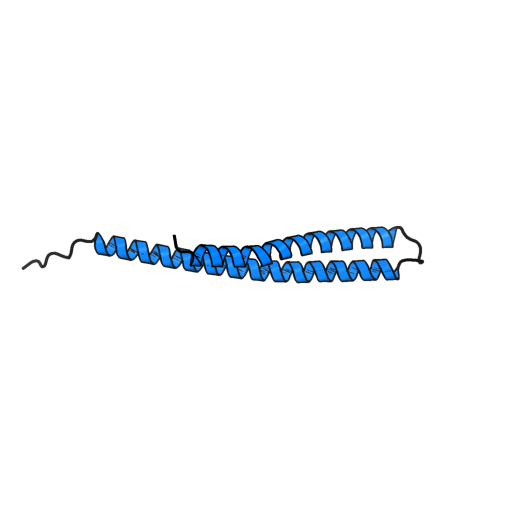Y A 1 103 ? -34.736 -11.380 55.194 1.00 51.97 103 GLY A N 1
ATOM 770 C CA . GLY A 1 103 ? -34.671 -11.128 56.632 1.00 51.97 103 GLY A CA 1
ATOM 771 C C . GLY A 1 103 ? -35.167 -12.319 57.430 1.00 51.97 103 GLY A C 1
ATOM 772 O O . GLY A 1 103 ? -35.886 -13.159 56.845 1.00 51.97 103 GLY A O 1
#

Secondary structure (DSSP, 8-state):
--HHHHHHHHHHHHHHHHHHHHHHHHHHHHHHHHHHHHHS-GGGHHHHHHHHHHHHHHHHHHHHHHHHHHHHHHHHHHHHHHHHHHHHHHHHHHHS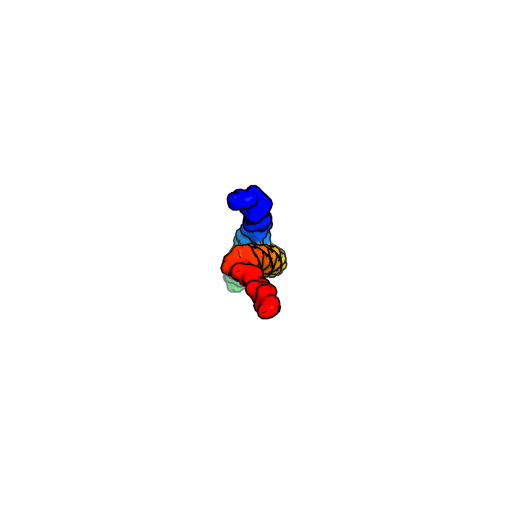PPPP---

Foldseek 3Di:
DDVVLVVLLVVLVVLLVQLVVLLVQLVVQLVVLVVCCVVDDPPCVVVSVVSNVVSVVSNVSSVVSNVVSVVSVVVSVVVVVVVVVVVVVVVVVVPDDDPPPDD

Sequence (103 aa):
MSTEVRHTVARSVTPLAWGVVLLVLGAVAREVAAYNLLRGGYDFEVAWVAVTWIGLLAVLVGLVLLVLGLVYLAGNVDYLAAREAARHRAEVRAASPAPAKEG

pLDDT: mean 75.81, std 13.23, range [46.84, 93.25]

Radius of gyration: 25.86 Å; chains: 1; bounding box: 56×25×84 Å